Protein AF-A0AAE9XI78-F1 (afdb_monomer)

Mean predicted aligned error: 14.95 Å

Secondary structure (DSSP, 8-state):
-EEEEEEEEEETTEEEEEEEEEE-S----GGGEETTEE-SS-BGGGTB---TTHHHHHHHHHHHHHHHHHHHHHHHHTT--HHHHHHHHHH-HHHHHHTTPPPTTS-HHHHHHHHHHH--S-HHHHHHHHHHHHHHHHHHHHHT----TTT-SHHHHHHHHHHHHHHHHGGG--

pLDDT: mean 76.03, std 13.75, range [35.44, 92.81]

Solvent-accessible surface area (backbone atoms only — not comparable to full-atom values): 10032 Å² total; per-residue (Å²): 79,68,51,72,46,77,34,64,32,51,58,94,91,39,83,42,79,43,78,47,73,43,71,41,79,52,79,74,62,74,42,27,45,47,96,93,34,47,12,79,59,61,36,81,94,77,61,26,38,50,30,94,57,13,69,60,54,43,47,37,54,51,54,32,51,54,47,52,50,53,54,36,53,54,38,48,75,70,66,47,46,58,67,58,49,51,50,49,68,71,68,32,64,66,46,23,60,54,27,65,50,70,68,95,83,56,50,41,66,64,52,50,52,57,50,52,71,74,46,97,65,59,67,73,59,43,51,55,50,52,53,51,54,51,51,50,53,51,50,31,64,75,70,73,50,87,50,42,69,86,60,69,40,72,68,42,51,54,52,48,53,53,50,51,52,54,61,58,61,65,69,76,78,126

Sequence (174 aa):
MLVSIKASIIVGGKRKYTPVRMSIGISLPENQWANGRAAVKSDKKRGVEACPIAYEVNRVLDDARNRALRIAFVSEKEGVSYSVLKDRLLSDVELSQIIGRKRASQCAIDWIDEHIENRRVAEPTKKQMRMTAEKMRRFDKVRGSVDTWMNIDYRYYDAFVSFLMQETGNSFQI

Structure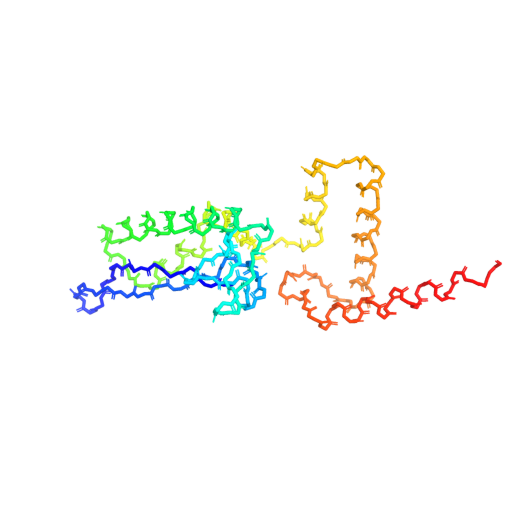 (mmCIF, N/CA/C/O backbone):
data_AF-A0AAE9XI78-F1
#
_entry.id   AF-A0AAE9XI78-F1
#
loop_
_atom_site.group_PDB
_atom_site.id
_atom_site.type_symbol
_atom_site.label_atom_id
_atom_site.label_alt_id
_atom_site.label_comp_id
_atom_site.label_asym_id
_atom_site.label_entity_id
_atom_site.label_seq_id
_atom_site.pdbx_PDB_ins_code
_atom_site.Cartn_x
_atom_site.Cartn_y
_atom_site.Cartn_z
_atom_site.occupancy
_atom_site.B_iso_or_equiv
_atom_site.auth_seq_id
_atom_site.auth_comp_id
_atom_site.auth_asym_id
_atom_site.auth_atom_id
_atom_site.pdbx_PDB_model_num
ATOM 1 N N . MET A 1 1 ? -3.156 -7.733 -1.024 1.00 54.34 1 MET A N 1
ATOM 2 C CA . MET A 1 1 ? -3.404 -8.596 0.161 1.00 54.34 1 MET A CA 1
ATOM 3 C C . MET A 1 1 ? -3.891 -7.768 1.353 1.00 54.34 1 MET A C 1
ATOM 5 O O . MET A 1 1 ? -3.514 -6.607 1.446 1.00 54.34 1 MET A O 1
ATOM 9 N N . LEU A 1 2 ? -4.693 -8.355 2.259 1.00 53.41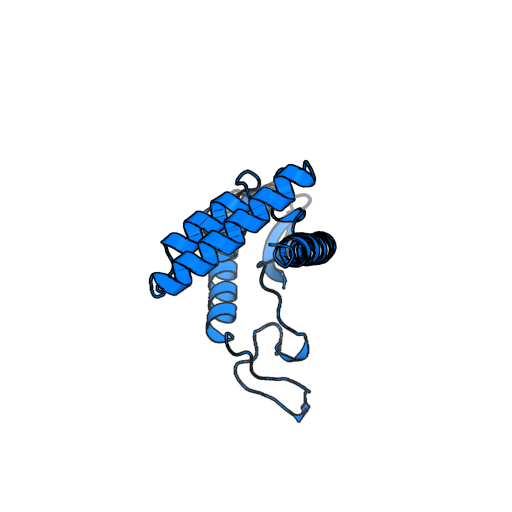 2 LEU A N 1
ATOM 10 C CA . LEU A 1 2 ? -5.150 -7.747 3.518 1.00 53.41 2 LEU A CA 1
ATOM 11 C C . LEU A 1 2 ? -4.322 -8.231 4.735 1.00 53.41 2 LEU A C 1
ATOM 13 O O . LEU A 1 2 ? -4.322 -9.421 5.033 1.00 53.41 2 LEU A O 1
ATOM 17 N N . VAL A 1 3 ? -3.690 -7.331 5.491 1.00 50.91 3 VAL A N 1
ATOM 18 C CA . VAL A 1 3 ? -3.266 -7.558 6.884 1.00 50.91 3 VAL A CA 1
ATOM 19 C C . VAL A 1 3 ? -4.510 -7.643 7.756 1.00 50.91 3 VAL A C 1
ATOM 21 O O . VAL A 1 3 ? -5.345 -6.744 7.735 1.00 50.91 3 VAL A O 1
ATOM 24 N N . SER A 1 4 ? -4.642 -8.717 8.532 1.00 52.59 4 SER A N 1
ATOM 25 C CA . SER A 1 4 ? -5.719 -8.878 9.508 1.00 52.59 4 SER A CA 1
ATOM 26 C C . SER A 1 4 ? -5.149 -8.783 10.917 1.00 52.59 4 SER A C 1
ATOM 28 O O . SER A 1 4 ? -4.438 -9.685 11.360 1.00 52.59 4 SER A O 1
ATOM 30 N N . ILE A 1 5 ? -5.499 -7.729 11.648 1.00 56.12 5 ILE A N 1
ATOM 31 C CA . ILE A 1 5 ? -5.248 -7.642 13.091 1.00 56.12 5 ILE A CA 1
ATOM 32 C C . ILE A 1 5 ? -6.520 -8.000 13.855 1.00 56.12 5 ILE A C 1
ATOM 34 O O . ILE A 1 5 ? -7.623 -7.708 13.402 1.00 56.12 5 ILE A O 1
ATOM 38 N N . LYS A 1 6 ? -6.392 -8.643 15.017 1.00 54.03 6 LYS A N 1
ATOM 39 C CA . LYS A 1 6 ? -7.494 -8.744 15.980 1.00 54.03 6 LYS A CA 1
ATOM 40 C C . LYS A 1 6 ? -7.307 -7.615 16.984 1.00 54.03 6 LYS A C 1
ATOM 42 O O . LYS A 1 6 ? -6.332 -7.633 17.726 1.00 54.03 6 LYS A O 1
ATOM 47 N N . ALA A 1 7 ? -8.212 -6.645 16.974 1.00 50.84 7 ALA A N 1
ATOM 48 C CA . ALA A 1 7 ? -8.238 -5.558 17.945 1.00 50.84 7 ALA A CA 1
ATOM 49 C C . ALA A 1 7 ? -9.438 -5.748 18.874 1.00 50.84 7 ALA A C 1
ATOM 51 O O . ALA A 1 7 ? -10.495 -6.219 18.435 1.00 50.84 7 ALA A O 1
ATOM 52 N N . SER A 1 8 ? -9.282 -5.405 20.151 1.00 45.75 8 SER A N 1
ATOM 53 C CA . SER A 1 8 ? -10.428 -5.308 21.047 1.00 45.75 8 SER A CA 1
ATOM 54 C C . SER A 1 8 ? -11.129 -3.969 20.802 1.00 45.75 8 SER A C 1
ATOM 56 O O . SER A 1 8 ? -10.487 -2.939 20.601 1.00 45.75 8 SER A O 1
ATOM 58 N N . ILE A 1 9 ? -12.453 -4.004 20.713 1.00 55.41 9 ILE A N 1
ATOM 59 C CA . ILE A 1 9 ? -13.303 -2.849 20.435 1.00 55.41 9 ILE A CA 1
ATOM 60 C C . ILE A 1 9 ? -14.449 -2.848 21.443 1.00 55.41 9 ILE A C 1
ATOM 62 O O . ILE A 1 9 ? -14.948 -3.911 21.822 1.00 55.41 9 ILE A O 1
ATOM 66 N N . ILE A 1 10 ? -14.875 -1.674 21.901 1.00 55.62 10 ILE A N 1
ATOM 67 C CA . ILE A 1 10 ? -16.054 -1.562 22.764 1.00 55.62 10 ILE A CA 1
ATOM 68 C C . ILE A 1 10 ? -17.289 -1.472 21.863 1.00 55.62 10 ILE A C 1
ATOM 70 O O . ILE A 1 10 ? -17.429 -0.540 21.073 1.00 55.62 10 ILE A O 1
ATOM 74 N N . VAL A 1 11 ? -18.185 -2.456 21.965 1.00 53.47 11 VAL A N 1
ATOM 75 C CA . VAL A 1 11 ? -19.464 -2.502 21.241 1.00 53.47 11 VAL A CA 1
ATOM 76 C C . VAL A 1 11 ? -20.581 -2.594 22.273 1.00 53.47 11 VAL A C 1
ATOM 78 O O . VAL A 1 11 ? -20.701 -3.606 22.964 1.00 53.47 11 VAL A O 1
ATOM 81 N N . GLY A 1 12 ? -21.385 -1.534 22.399 1.00 54.84 12 GLY A N 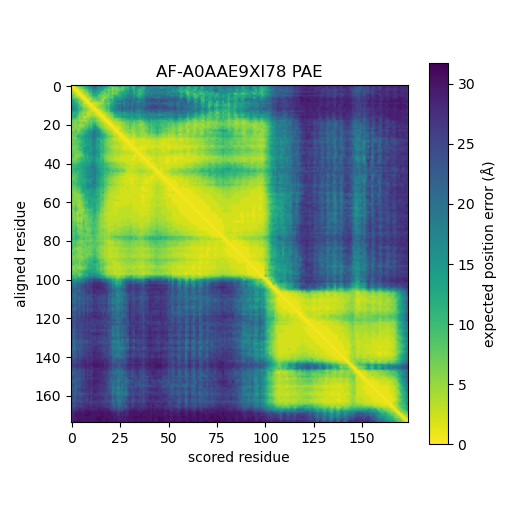1
ATOM 82 C CA . GLY A 1 12 ? -22.480 -1.474 23.376 1.00 54.84 12 GLY A CA 1
ATOM 83 C C . GLY A 1 12 ? -22.009 -1.628 24.828 1.00 54.84 12 GLY A C 1
ATOM 84 O O . GLY A 1 12 ? -22.599 -2.391 25.585 1.00 54.84 12 GLY A O 1
ATOM 85 N N . GLY A 1 13 ? -20.886 -0.997 25.194 1.00 58.22 13 GLY A N 1
ATOM 86 C CA . GLY A 1 13 ? -20.304 -1.070 26.544 1.00 58.22 13 GLY A CA 1
ATOM 87 C C . GLY A 1 13 ? -19.570 -2.378 26.876 1.00 58.22 13 GLY A C 1
ATOM 88 O O . GLY A 1 13 ? -18.970 -2.483 27.942 1.00 58.22 13 GLY A O 1
ATOM 89 N N . LYS A 1 14 ? -19.564 -3.370 25.973 1.00 56.53 14 LYS A N 1
ATOM 90 C CA . LYS A 1 14 ? -18.858 -4.648 26.154 1.00 56.53 14 LYS A CA 1
ATOM 91 C C . LYS A 1 14 ? -17.659 -4.757 25.217 1.00 56.53 14 LYS A C 1
ATOM 93 O O . LYS A 1 14 ? -17.743 -4.420 24.036 1.00 56.53 14 LYS A O 1
ATOM 98 N N . ARG A 1 15 ? -16.543 -5.273 25.735 1.00 58.94 15 ARG A N 1
ATOM 99 C CA . ARG A 1 15 ? -15.318 -5.514 24.963 1.00 58.94 15 ARG A CA 1
ATOM 100 C C . ARG A 1 15 ? -15.508 -6.723 24.038 1.00 58.94 15 ARG A C 1
ATOM 102 O O . ARG A 1 15 ? -15.820 -7.817 24.502 1.00 58.94 15 ARG A O 1
ATOM 109 N N . LYS A 1 16 ? -15.321 -6.532 22.732 1.00 66.56 16 LYS A N 1
ATOM 110 C CA . LYS A 1 16 ? -15.374 -7.578 21.699 1.00 66.56 16 LYS A CA 1
ATOM 111 C C . LYS A 1 16 ? -14.100 -7.560 20.863 1.00 66.56 16 LYS A C 1
ATOM 113 O O . LYS A 1 16 ? -13.674 -6.504 20.414 1.00 66.56 16 LYS A O 1
ATOM 118 N N . TYR A 1 17 ? -13.512 -8.724 20.600 1.00 65.44 17 TYR A N 1
ATOM 119 C CA . TYR A 1 17 ? -12.357 -8.841 19.706 1.00 65.44 17 TYR A CA 1
ATOM 120 C C . TYR A 1 17 ? -12.828 -8.994 18.263 1.00 65.44 17 TYR A C 1
ATOM 122 O O . TYR A 1 17 ? -13.394 -10.025 17.902 1.00 65.44 17 TYR A O 1
ATOM 130 N N . THR A 1 18 ? -12.592 -7.975 17.438 1.00 65.88 18 THR A N 1
ATOM 131 C CA . THR A 1 18 ? -13.050 -7.950 16.043 1.00 65.88 18 THR A CA 1
ATOM 132 C C . THR A 1 18 ? -11.849 -7.917 15.098 1.00 65.88 18 THR A C 1
ATOM 134 O O . THR A 1 18 ? -10.911 -7.145 15.326 1.00 65.88 1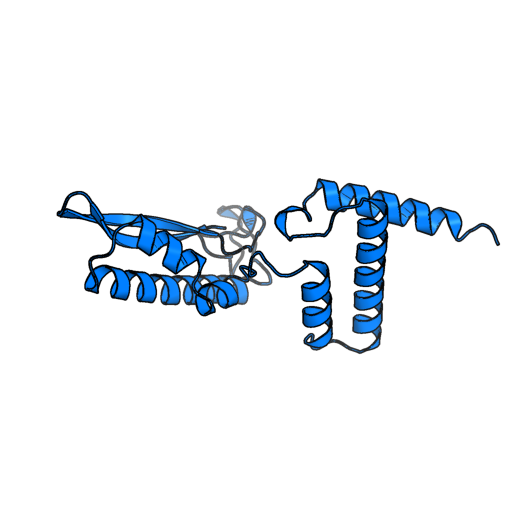8 THR A O 1
ATOM 137 N N . PRO A 1 19 ? -11.830 -8.750 14.040 1.00 67.69 19 PRO A N 1
ATOM 138 C CA . PRO A 1 19 ? -10.787 -8.671 13.033 1.00 67.69 19 PRO A CA 1
ATOM 139 C C . PRO A 1 19 ? -10.929 -7.374 12.226 1.00 67.69 19 PRO A C 1
ATOM 141 O O . PRO A 1 19 ? -11.979 -7.096 11.649 1.00 67.69 19 PRO A O 1
ATOM 144 N N . VAL A 1 20 ? -9.855 -6.595 12.153 1.00 69.12 20 VAL A N 1
ATOM 145 C CA . VAL A 1 20 ? -9.722 -5.452 11.248 1.00 69.12 20 VAL A CA 1
ATOM 146 C C . VAL A 1 20 ? -8.788 -5.855 10.125 1.00 69.12 20 VAL A C 1
ATOM 148 O O . VAL A 1 20 ? -7.642 -6.233 10.367 1.00 69.12 20 VAL A O 1
ATOM 151 N N . ARG A 1 21 ? -9.298 -5.789 8.895 1.00 69.56 21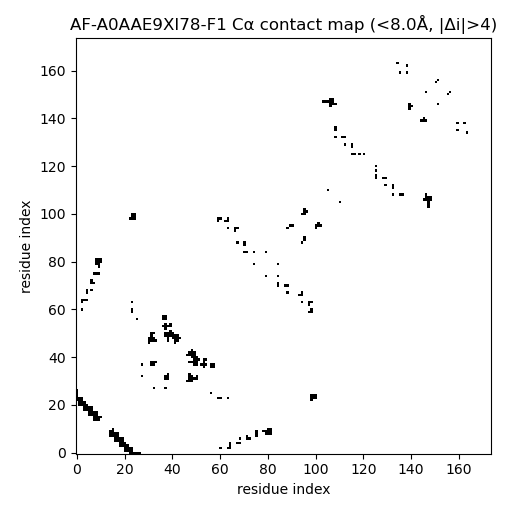 ARG A N 1
ATOM 152 C CA . ARG A 1 21 ? -8.539 -6.086 7.682 1.00 69.56 21 ARG A CA 1
ATOM 153 C C . ARG A 1 21 ? -8.125 -4.785 7.001 1.00 69.56 21 ARG A C 1
ATOM 155 O O . ARG A 1 21 ? -8.960 -3.908 6.802 1.00 69.56 21 ARG A O 1
ATOM 162 N N . MET A 1 22 ? -6.859 -4.670 6.622 1.00 69.25 22 MET A N 1
ATOM 163 C CA . MET A 1 22 ? -6.298 -3.517 5.914 1.00 69.25 22 MET A CA 1
ATOM 164 C C . MET A 1 22 ? -5.444 -3.984 4.742 1.00 69.25 22 MET A C 1
ATOM 166 O O . MET A 1 22 ? -4.658 -4.906 4.896 1.00 69.25 22 MET A O 1
ATOM 170 N N . SER A 1 23 ? -5.592 -3.380 3.565 1.00 67.75 23 SER A N 1
ATOM 171 C CA . SER A 1 23 ? -4.759 -3.746 2.413 1.00 67.75 23 SER A CA 1
ATOM 172 C C . SER A 1 23 ? -3.352 -3.177 2.563 1.00 67.75 23 SER A C 1
ATOM 174 O O . SER A 1 23 ? -3.223 -2.006 2.912 1.00 67.75 23 SER A O 1
ATOM 176 N N . ILE A 1 24 ? -2.327 -3.976 2.252 1.00 64.38 24 ILE A N 1
ATOM 177 C CA . ILE A 1 24 ? -0.932 -3.508 2.178 1.00 64.38 24 ILE A CA 1
ATOM 178 C C . ILE A 1 24 ? -0.516 -3.040 0.781 1.00 64.38 24 ILE A C 1
ATOM 180 O O . ILE A 1 24 ? 0.665 -2.877 0.519 1.00 64.38 24 ILE A O 1
ATOM 184 N N . GLY A 1 25 ? -1.457 -2.925 -0.161 1.00 61.94 25 GLY A N 1
ATOM 185 C CA . GLY A 1 25 ? -1.173 -2.467 -1.529 1.00 61.94 25 GLY A CA 1
ATOM 186 C C . GLY A 1 25 ? -0.342 -3.430 -2.391 1.00 61.94 25 GLY A C 1
ATOM 187 O O . GLY A 1 25 ? -0.340 -3.293 -3.606 1.00 61.94 25 GLY A O 1
ATOM 188 N N . ILE A 1 26 ? 0.299 -4.443 -1.799 1.00 64.69 26 ILE A N 1
ATOM 189 C CA . ILE A 1 26 ? 1.067 -5.466 -2.514 1.00 64.69 26 ILE A CA 1
ATOM 190 C C . ILE A 1 26 ? 0.124 -6.553 -3.046 1.00 64.69 26 ILE A C 1
ATOM 192 O O . ILE A 1 26 ? -0.686 -7.129 -2.299 1.00 64.69 26 ILE A O 1
ATOM 196 N N . SER A 1 27 ? 0.254 -6.837 -4.341 1.00 68.62 27 SER A N 1
ATOM 197 C CA . SER A 1 27 ? -0.389 -7.954 -5.031 1.00 68.62 27 SER A CA 1
ATOM 198 C C . SER A 1 27 ? 0.685 -8.924 -5.518 1.00 68.62 27 SER A C 1
ATOM 200 O O . SER A 1 27 ? 1.632 -8.506 -6.176 1.00 68.62 27 SER A O 1
ATOM 202 N N . LEU A 1 28 ? 0.542 -10.202 -5.171 1.00 65.88 28 LEU A N 1
ATOM 203 C CA . LEU A 1 28 ? 1.341 -11.298 -5.719 1.00 65.88 28 LEU A CA 1
ATOM 204 C C . LEU A 1 28 ? 0.382 -12.334 -6.322 1.00 65.88 28 LEU A C 1
ATOM 206 O O . LEU A 1 28 ? -0.736 -12.457 -5.803 1.00 65.88 28 LEU A O 1
ATOM 210 N N . PRO A 1 29 ? 0.813 -13.091 -7.345 1.00 78.38 29 PRO A N 1
ATOM 211 C CA . PRO A 1 29 ? 0.105 -14.269 -7.843 1.00 78.38 29 PRO A CA 1
ATOM 212 C C . PRO A 1 29 ? -0.336 -15.220 -6.722 1.00 78.38 29 PRO A C 1
ATOM 214 O O . PRO A 1 29 ? 0.373 -15.381 -5.730 1.00 78.38 29 PRO A O 1
ATOM 217 N N . GLU A 1 30 ? -1.492 -15.874 -6.875 1.00 82.50 30 GLU A N 1
ATOM 218 C CA . GLU A 1 30 ? -2.046 -16.777 -5.849 1.00 82.50 30 GLU A CA 1
ATOM 219 C C . GLU A 1 30 ? -1.085 -17.911 -5.473 1.00 82.50 30 GLU A C 1
ATOM 221 O O . GLU A 1 30 ? -0.907 -18.208 -4.292 1.00 82.50 30 GLU A O 1
ATOM 226 N N . ASN A 1 31 ? -0.395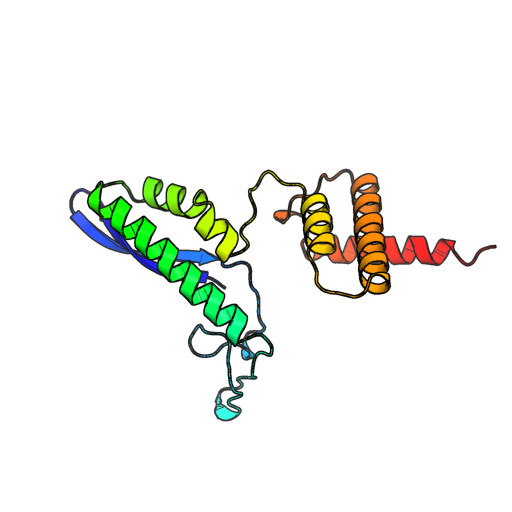 -18.475 -6.465 1.00 85.50 31 ASN A N 1
ATOM 227 C CA . ASN A 1 31 ? 0.604 -19.525 -6.281 1.00 85.50 31 ASN A CA 1
ATOM 228 C C . ASN A 1 31 ? 1.868 -19.048 -5.541 1.00 85.50 31 ASN A C 1
ATOM 230 O O . ASN A 1 31 ? 2.632 -19.873 -5.062 1.00 85.50 31 ASN A O 1
ATOM 234 N N . GLN A 1 32 ? 2.097 -17.742 -5.391 1.00 84.56 32 GLN A N 1
ATOM 235 C CA . GLN A 1 32 ? 3.233 -17.194 -4.639 1.00 84.56 32 GLN A CA 1
ATOM 236 C C . GLN A 1 32 ? 2.911 -16.926 -3.162 1.00 84.56 32 GLN A C 1
ATOM 238 O O . GLN A 1 32 ? 3.747 -16.402 -2.414 1.00 84.56 32 GLN A O 1
ATOM 243 N N . TRP A 1 33 ? 1.711 -17.302 -2.716 1.00 83.94 33 TRP A N 1
ATOM 244 C CA . TRP A 1 33 ? 1.294 -17.223 -1.323 1.00 83.94 33 TRP A CA 1
ATOM 245 C C . TRP A 1 33 ? 1.347 -18.590 -0.641 1.00 83.94 33 TRP A C 1
ATOM 247 O O . TRP A 1 33 ? 0.868 -19.596 -1.152 1.00 83.94 33 TRP A O 1
ATOM 257 N N . ALA A 1 34 ? 1.857 -18.607 0.589 1.00 86.94 34 ALA A N 1
ATOM 258 C CA . ALA A 1 34 ? 1.821 -19.757 1.480 1.00 86.94 34 ALA A CA 1
ATOM 259 C C . ALA A 1 34 ? 1.313 -19.317 2.857 1.00 86.94 34 ALA A C 1
ATOM 261 O O . ALA A 1 34 ? 1.953 -18.516 3.538 1.00 86.94 34 ALA A O 1
ATOM 262 N N . ASN A 1 35 ? 0.159 -19.840 3.284 1.00 83.25 35 ASN A N 1
ATOM 263 C CA . ASN A 1 35 ? -0.429 -19.577 4.607 1.00 83.25 35 ASN A CA 1
ATOM 264 C C . ASN A 1 35 ? -0.567 -18.076 4.948 1.00 83.25 35 ASN A C 1
ATOM 266 O O . ASN A 1 35 ? -0.295 -17.655 6.072 1.00 83.25 35 ASN A O 1
ATOM 270 N N . GLY A 1 36 ? -0.960 -17.251 3.973 1.00 78.50 36 GLY A N 1
ATOM 271 C CA . GLY A 1 36 ? -1.120 -15.807 4.179 1.00 78.50 36 GLY A CA 1
ATOM 272 C C . GLY A 1 36 ? 0.195 -15.022 4.264 1.00 78.50 36 GLY A C 1
ATOM 273 O O . GLY A 1 36 ? 0.190 -13.888 4.736 1.00 78.50 36 GLY A O 1
ATOM 274 N N . ARG A 1 37 ? 1.310 -15.605 3.809 1.00 85.69 37 ARG A N 1
ATOM 275 C CA . ARG A 1 37 ? 2.627 -14.965 3.680 1.00 85.69 37 ARG A CA 1
ATOM 276 C C . ARG A 1 37 ? 3.192 -15.195 2.287 1.00 85.69 37 ARG A C 1
ATOM 278 O O . ARG A 1 37 ? 2.822 -16.167 1.629 1.00 85.69 37 ARG A O 1
ATOM 285 N N . ALA A 1 38 ? 4.080 -14.317 1.835 1.00 84.88 38 ALA A N 1
ATOM 286 C CA . ALA A 1 38 ? 4.776 -14.541 0.576 1.00 84.88 38 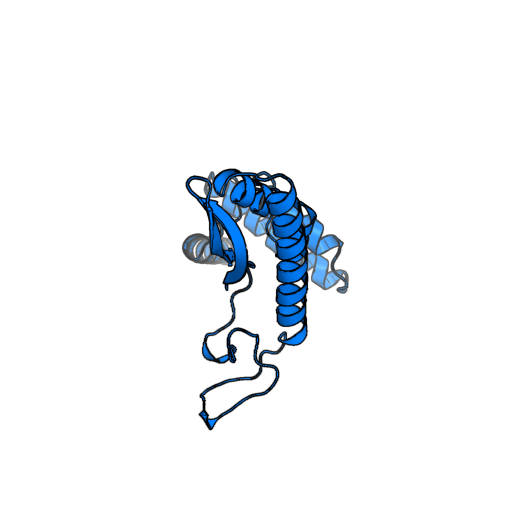ALA A CA 1
ATOM 287 C C . ALA A 1 38 ? 5.677 -15.775 0.725 1.00 84.88 38 ALA A C 1
ATOM 289 O O . ALA A 1 38 ? 6.417 -15.896 1.712 1.00 84.88 38 ALA A O 1
ATOM 290 N N . ALA A 1 39 ? 5.572 -16.712 -0.212 1.00 89.81 39 ALA A N 1
ATOM 291 C CA . ALA A 1 39 ? 6.248 -17.996 -0.131 1.00 89.81 39 ALA A CA 1
ATOM 292 C C . ALA A 1 39 ? 7.763 -17.821 -0.298 1.00 89.81 39 ALA A C 1
ATOM 294 O O . ALA A 1 39 ? 8.234 -17.349 -1.324 1.00 89.81 39 ALA A O 1
ATOM 295 N N . VAL A 1 40 ? 8.544 -18.216 0.709 1.00 91.44 40 VAL A N 1
ATOM 296 C CA . VAL A 1 40 ? 10.019 -18.135 0.660 1.00 91.44 40 VAL A CA 1
ATOM 297 C C . VAL A 1 40 ? 10.621 -19.300 -0.134 1.00 91.44 40 VAL A C 1
ATOM 299 O O . VAL A 1 40 ? 11.710 -19.193 -0.688 1.00 91.44 40 VAL A O 1
ATOM 302 N N . LYS A 1 41 ? 9.916 -20.432 -0.182 1.00 92.50 41 LYS A N 1
ATOM 303 C CA . LYS A 1 41 ? 10.318 -21.647 -0.894 1.00 92.50 41 LYS A CA 1
ATOM 304 C C . LYS A 1 41 ? 9.135 -22.179 -1.688 1.00 92.50 41 LYS A C 1
ATOM 306 O O . LYS A 1 41 ? 7.997 -22.058 -1.239 1.00 92.50 41 LYS A O 1
ATOM 311 N N . SER A 1 42 ? 9.423 -22.804 -2.824 1.00 92.81 42 SER A N 1
ATOM 312 C CA . SER A 1 42 ? 8.416 -23.498 -3.619 1.00 92.81 42 SER A CA 1
ATOM 313 C C . SER A 1 42 ? 7.971 -24.786 -2.921 1.00 92.81 42 SER A C 1
ATOM 315 O O . SER A 1 42 ? 8.792 -25.509 -2.353 1.00 92.81 42 SER A O 1
ATOM 317 N N . ASP A 1 43 ? 6.686 -25.104 -3.021 1.00 91.62 43 ASP A N 1
ATOM 318 C CA . ASP A 1 43 ? 6.102 -26.379 -2.613 1.00 91.62 43 ASP A CA 1
ATOM 319 C C . ASP A 1 43 ? 5.258 -26.933 -3.765 1.00 91.62 43 ASP A C 1
ATOM 321 O O . ASP A 1 43 ? 4.091 -26.579 -3.952 1.00 91.62 43 ASP A O 1
ATOM 325 N N . LYS A 1 44 ? 5.860 -27.849 -4.532 1.00 88.06 44 LYS A N 1
ATOM 326 C CA . LYS A 1 44 ? 5.220 -28.480 -5.693 1.00 88.06 44 LYS A CA 1
ATOM 327 C C . LYS A 1 44 ? 3.958 -29.264 -5.327 1.00 88.06 44 LYS A C 1
ATOM 329 O O . LYS A 1 44 ? 3.062 -29.352 -6.157 1.00 88.06 44 LYS A O 1
ATOM 334 N N . LYS A 1 45 ? 3.856 -29.818 -4.110 1.00 89.94 45 LYS A N 1
ATOM 335 C CA . LYS A 1 45 ? 2.671 -30.594 -3.695 1.00 89.94 45 LYS A CA 1
ATOM 336 C C . LYS A 1 45 ? 1.454 -29.702 -3.482 1.00 89.94 45 LYS A C 1
ATOM 338 O O . LYS A 1 45 ? 0.329 -30.167 -3.617 1.00 89.94 45 LYS A O 1
ATOM 343 N N . ARG A 1 46 ? 1.687 -28.438 -3.128 1.00 86.25 46 ARG A N 1
ATOM 344 C CA . ARG A 1 46 ? 0.646 -27.438 -2.864 1.00 86.25 46 ARG A CA 1
ATOM 345 C C . ARG A 1 46 ? 0.475 -26.431 -4.002 1.00 86.25 46 ARG A C 1
ATOM 347 O O . ARG A 1 46 ? -0.299 -25.497 -3.846 1.00 86.25 46 ARG A O 1
ATOM 354 N N . GLY A 1 47 ? 1.193 -26.606 -5.116 1.00 90.75 47 GLY A N 1
ATOM 355 C CA . GLY A 1 47 ? 1.185 -25.660 -6.235 1.00 90.75 47 GLY A CA 1
ATOM 356 C C . GLY A 1 47 ? 1.763 -24.288 -5.876 1.00 90.75 47 GLY A C 1
ATOM 357 O O . GLY A 1 47 ? 1.370 -23.297 -6.479 1.00 90.75 47 GLY A O 1
ATOM 358 N N . VAL A 1 48 ? 2.654 -24.220 -4.880 1.00 92.44 48 VAL A N 1
ATOM 359 C CA . VAL A 1 48 ? 3.242 -22.964 -4.401 1.00 92.44 48 VAL A CA 1
ATOM 360 C C . VAL A 1 48 ? 4.598 -22.725 -5.060 1.00 92.44 48 VAL A C 1
ATOM 362 O O . VAL A 1 48 ? 5.476 -23.591 -5.043 1.00 92.44 48 VAL A O 1
ATOM 365 N N . GLU A 1 49 ? 4.802 -21.521 -5.572 1.00 91.00 49 GLU A N 1
ATOM 366 C CA . GLU A 1 49 ? 6.058 -21.023 -6.123 1.00 91.00 49 GLU A CA 1
ATOM 367 C C . GLU A 1 49 ? 6.732 -20.056 -5.150 1.00 91.00 49 GLU A C 1
ATOM 369 O O . GLU A 1 49 ? 6.073 -19.259 -4.485 1.00 91.00 49 GLU A O 1
ATOM 374 N N . ALA A 1 50 ? 8.062 -20.106 -5.064 1.00 89.38 50 ALA A N 1
ATOM 375 C CA . ALA A 1 50 ? 8.819 -19.120 -4.308 1.00 89.38 50 ALA A CA 1
ATOM 376 C C . ALA A 1 50 ? 8.614 -17.716 -4.899 1.00 89.38 50 ALA A C 1
ATOM 378 O O . ALA A 1 50 ? 8.830 -17.485 -6.088 1.00 89.38 50 ALA A O 1
ATOM 379 N N . CYS A 1 51 ? 8.239 -16.766 -4.049 1.00 81.50 51 CYS A N 1
ATOM 380 C CA . CYS A 1 51 ? 8.162 -15.357 -4.390 1.00 81.50 51 CYS A CA 1
ATOM 381 C C . CYS A 1 51 ? 9.571 -14.732 -4.330 1.00 81.50 51 CYS A C 1
ATOM 383 O O . CYS A 1 51 ? 10.198 -14.762 -3.267 1.00 81.50 51 CYS A O 1
ATOM 385 N N . PRO A 1 52 ? 10.068 -14.104 -5.412 1.00 78.12 52 PRO A N 1
ATOM 386 C CA . PRO A 1 52 ? 11.391 -13.468 -5.428 1.00 78.12 52 PRO A CA 1
ATOM 387 C C . PRO A 1 52 ? 11.567 -12.374 -4.365 1.00 78.12 52 PRO A C 1
ATOM 389 O O . PRO A 1 52 ? 12.659 -12.190 -3.837 1.00 78.12 52 PRO A O 1
ATOM 392 N N . ILE A 1 53 ? 10.479 -11.682 -4.016 1.00 75.81 53 ILE A N 1
ATOM 393 C CA . ILE A 1 53 ? 10.454 -10.591 -3.030 1.00 75.81 53 ILE A CA 1
ATOM 394 C C . ILE A 1 53 ? 9.854 -11.026 -1.684 1.00 75.81 53 ILE A C 1
ATOM 396 O O . ILE A 1 53 ? 9.396 -10.193 -0.899 1.00 75.81 53 ILE A O 1
ATOM 400 N N . ALA A 1 54 ? 9.833 -12.333 -1.388 1.00 81.31 54 ALA A N 1
ATOM 401 C CA . ALA A 1 54 ? 9.129 -12.868 -0.222 1.00 81.31 54 ALA A CA 1
ATOM 402 C C . ALA A 1 54 ? 9.547 -12.203 1.093 1.00 81.31 54 ALA A C 1
ATOM 404 O O . ALA A 1 54 ? 8.694 -11.879 1.916 1.00 81.31 54 ALA A O 1
ATOM 405 N N . TYR A 1 55 ? 10.849 -11.986 1.293 1.00 79.81 55 TYR A N 1
ATOM 406 C CA . TYR A 1 55 ? 11.382 -11.379 2.513 1.00 79.81 55 TYR A CA 1
ATOM 407 C C . TYR A 1 55 ? 10.915 -9.937 2.704 1.00 79.81 55 TYR A C 1
ATOM 409 O O . TYR A 1 55 ? 10.531 -9.562 3.808 1.00 79.81 55 TYR A O 1
ATOM 417 N N . GLU A 1 56 ? 10.891 -9.147 1.635 1.00 77.81 56 GLU A N 1
ATOM 418 C CA . GLU A 1 56 ? 10.466 -7.748 1.677 1.00 77.81 56 GLU A CA 1
ATOM 419 C C . GLU A 1 56 ? 8.969 -7.644 1.968 1.00 77.81 56 GLU A C 1
ATOM 421 O O . GLU A 1 56 ? 8.565 -6.914 2.873 1.00 77.81 56 GLU A O 1
ATOM 426 N N . VAL A 1 57 ? 8.152 -8.442 1.272 1.00 75.56 57 VAL A N 1
ATOM 427 C CA . VAL A 1 57 ? 6.697 -8.497 1.483 1.00 75.56 57 VAL A CA 1
ATOM 428 C C . VAL A 1 57 ? 6.369 -8.956 2.901 1.00 75.56 57 VAL A C 1
ATOM 430 O O . VAL A 1 57 ? 5.526 -8.365 3.573 1.00 75.56 57 VAL A O 1
ATOM 433 N N . ASN A 1 58 ? 7.058 -9.989 3.382 1.00 83.12 58 ASN A N 1
ATOM 434 C CA . ASN A 1 58 ? 6.867 -10.517 4.727 1.00 83.12 58 ASN A CA 1
ATOM 435 C C . ASN A 1 58 ? 7.301 -9.519 5.808 1.00 83.12 58 ASN A C 1
ATOM 437 O O . ASN A 1 58 ? 6.602 -9.396 6.811 1.00 83.12 58 ASN A O 1
ATOM 441 N N . ARG A 1 59 ? 8.385 -8.767 5.589 1.00 83.44 59 ARG A N 1
ATOM 442 C CA . ARG A 1 59 ? 8.803 -7.680 6.484 1.00 83.44 59 ARG A CA 1
ATOM 443 C C . ARG A 1 59 ? 7.742 -6.581 6.554 1.00 83.44 59 ARG A C 1
ATOM 445 O O . ARG A 1 59 ? 7.328 -6.217 7.646 1.00 83.44 59 ARG A O 1
ATOM 452 N N . VAL A 1 60 ? 7.233 -6.124 5.406 1.00 78.62 60 VAL A N 1
ATOM 453 C CA . VAL A 1 60 ? 6.157 -5.115 5.345 1.00 78.62 60 VAL A CA 1
ATOM 454 C C . VAL A 1 60 ? 4.896 -5.592 6.071 1.00 78.62 60 VAL A C 1
ATOM 456 O O . VAL A 1 60 ? 4.282 -4.821 6.807 1.00 78.62 60 VAL A O 1
ATOM 459 N N . LEU A 1 61 ? 4.513 -6.863 5.907 1.00 82.31 61 LEU A N 1
ATOM 460 C CA . LEU A 1 61 ? 3.386 -7.458 6.634 1.00 82.31 61 LEU A CA 1
ATOM 461 C C . LEU A 1 61 ? 3.585 -7.398 8.154 1.00 82.31 61 LEU A C 1
ATOM 463 O O . LEU A 1 61 ? 2.643 -7.060 8.877 1.00 82.31 61 LEU A O 1
ATOM 467 N N . ASP A 1 62 ? 4.784 -7.729 8.635 1.00 85.62 62 ASP A N 1
ATOM 468 C CA . ASP A 1 62 ? 5.094 -7.740 10.065 1.00 85.62 62 ASP A CA 1
ATOM 469 C C . ASP A 1 62 ? 5.150 -6.319 10.642 1.00 85.62 62 ASP A C 1
ATOM 471 O O . ASP A 1 62 ? 4.519 -6.052 11.668 1.00 85.62 62 ASP A O 1
ATOM 475 N N . ASP A 1 63 ? 5.806 -5.384 9.955 1.00 85.38 63 ASP A N 1
ATOM 476 C CA . ASP A 1 63 ? 5.890 -3.977 10.361 1.00 85.38 63 ASP A CA 1
ATOM 477 C C . ASP A 1 63 ? 4.495 -3.335 10.420 1.00 85.38 63 ASP A C 1
ATOM 479 O O . ASP A 1 63 ? 4.125 -2.704 11.417 1.00 85.38 63 ASP A O 1
ATOM 483 N N . ALA A 1 64 ? 3.664 -3.576 9.398 1.00 84.19 64 ALA A N 1
ATOM 484 C CA . ALA A 1 64 ? 2.302 -3.052 9.329 1.00 84.19 64 ALA A CA 1
ATOM 485 C C . ALA A 1 64 ? 1.438 -3.609 10.460 1.00 84.19 64 ALA A C 1
ATOM 487 O O . ALA A 1 64 ? 0.702 -2.874 11.125 1.00 84.19 64 ALA A O 1
ATOM 488 N N . ARG A 1 65 ? 1.550 -4.918 10.712 1.00 85.44 65 ARG A N 1
ATOM 489 C CA . ARG A 1 65 ? 0.850 -5.587 11.808 1.00 85.44 65 ARG A CA 1
ATOM 490 C C . ARG A 1 65 ? 1.263 -5.010 13.158 1.00 85.44 65 ARG A C 1
ATOM 492 O O . ARG A 1 65 ? 0.391 -4.733 13.982 1.00 85.44 65 ARG A O 1
ATOM 499 N N . ASN A 1 66 ? 2.558 -4.815 13.383 1.00 88.06 66 ASN A N 1
ATOM 500 C CA . ASN A 1 66 ? 3.088 -4.282 14.633 1.00 88.06 66 ASN A CA 1
ATOM 501 C C . ASN A 1 66 ? 2.602 -2.850 14.887 1.00 88.06 66 ASN A C 1
ATOM 503 O O . ASN A 1 66 ? 2.120 -2.557 15.985 1.00 88.06 66 ASN A O 1
ATOM 507 N N . ARG A 1 67 ? 2.650 -1.973 13.877 1.00 90.00 67 ARG A N 1
ATOM 508 C CA . ARG A 1 67 ? 2.145 -0.596 13.998 1.00 90.00 67 ARG A CA 1
ATOM 509 C C . ARG A 1 67 ? 0.638 -0.567 14.252 1.00 90.00 67 ARG A C 1
ATOM 511 O O . ARG A 1 67 ? 0.181 0.105 15.176 1.00 90.00 67 ARG A O 1
ATOM 518 N N . ALA A 1 68 ? -0.128 -1.357 13.505 1.00 86.00 68 ALA A N 1
ATOM 519 C CA . ALA A 1 68 ? -1.573 -1.450 13.673 1.00 86.00 68 ALA A CA 1
ATOM 520 C C . ALA A 1 68 ? -1.983 -1.977 15.063 1.00 86.00 68 ALA A C 1
ATOM 522 O O . ALA A 1 68 ? -2.949 -1.485 15.649 1.00 86.00 68 ALA A O 1
ATOM 523 N N . LEU A 1 69 ? -1.232 -2.930 15.630 1.00 85.44 69 LEU A N 1
ATOM 524 C CA . LEU A 1 69 ? -1.440 -3.407 17.002 1.00 85.44 69 LEU A CA 1
ATOM 525 C C . LEU A 1 69 ? -1.173 -2.317 18.047 1.00 85.44 69 LEU A C 1
ATOM 527 O O . LEU A 1 69 ? -1.934 -2.210 19.007 1.00 85.44 69 LEU A O 1
ATOM 531 N N . ARG A 1 70 ? -0.145 -1.479 17.860 1.00 88.88 70 ARG A N 1
ATOM 532 C CA . ARG A 1 70 ? 0.123 -0.342 18.761 1.00 88.88 70 ARG A CA 1
ATOM 533 C C . ARG A 1 70 ? -1.026 0.666 18.750 1.00 88.88 70 A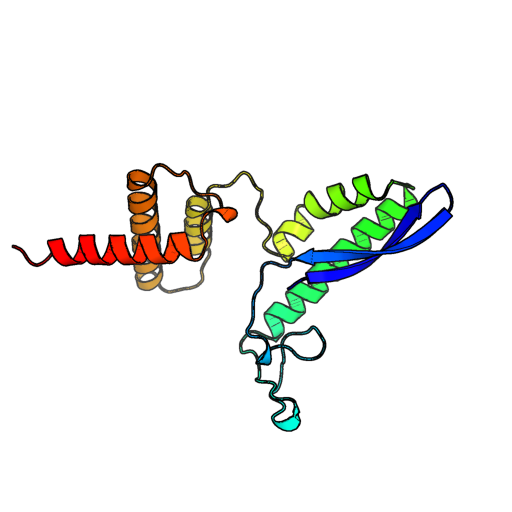RG A C 1
ATOM 535 O O . ARG A 1 70 ? -1.486 1.065 19.817 1.00 88.88 70 ARG A O 1
ATOM 542 N N . ILE A 1 71 ? -1.536 1.016 17.567 1.00 87.88 71 ILE A N 1
ATOM 543 C CA . ILE A 1 71 ? -2.692 1.918 17.414 1.00 87.88 71 ILE A CA 1
ATOM 544 C C . ILE A 1 71 ? -3.930 1.331 18.099 1.00 87.88 71 ILE A C 1
ATOM 546 O O . ILE A 1 71 ? -4.633 2.037 18.826 1.00 87.88 71 ILE A O 1
ATOM 550 N N . ALA A 1 72 ? -4.182 0.034 17.902 1.00 84.31 72 ALA A N 1
ATOM 551 C CA . ALA A 1 72 ? -5.292 -0.665 18.538 1.00 84.31 72 ALA A CA 1
ATOM 552 C C . ALA A 1 72 ? -5.172 -0.671 20.069 1.00 84.31 72 ALA A C 1
ATOM 554 O O . ALA A 1 72 ? -6.154 -0.393 20.748 1.00 84.31 72 ALA A O 1
ATOM 555 N N . PHE A 1 73 ? -3.979 -0.922 20.613 1.00 84.00 73 PHE A N 1
ATOM 556 C CA . PHE A 1 73 ? -3.739 -0.936 22.058 1.00 84.00 73 PHE A CA 1
ATOM 557 C C . PHE A 1 73 ? -3.955 0.435 22.714 1.00 84.00 73 PHE A C 1
ATOM 559 O O . PHE A 1 73 ? -4.589 0.524 23.764 1.00 84.00 73 PHE A O 1
ATOM 566 N N . VAL A 1 74 ? -3.466 1.512 22.091 1.00 86.88 74 VAL A N 1
ATOM 567 C CA . VAL A 1 74 ? -3.706 2.887 22.570 1.00 86.88 74 VAL A CA 1
ATOM 568 C C . VAL A 1 74 ? -5.197 3.220 22.515 1.00 86.88 74 VAL A C 1
ATOM 570 O O . VAL A 1 74 ? -5.766 3.702 23.488 1.00 86.88 74 VAL A O 1
ATOM 573 N N . SER A 1 75 ? -5.855 2.876 21.408 1.00 84.44 75 SER A N 1
ATOM 574 C CA . SER A 1 75 ? -7.293 3.091 21.224 1.00 84.44 75 SER A CA 1
ATOM 575 C C . SER A 1 75 ? -8.138 2.316 22.244 1.00 84.44 75 SER A C 1
ATOM 577 O O . SER A 1 75 ? -9.115 2.844 22.768 1.00 84.44 75 SER A O 1
ATOM 579 N N . GLU A 1 76 ? -7.741 1.087 22.581 1.00 79.69 76 GLU A N 1
ATOM 580 C CA . GLU A 1 76 ? -8.378 0.295 23.635 1.00 79.69 76 GLU A CA 1
ATOM 581 C C . GLU A 1 76 ? -8.252 0.966 25.007 1.00 79.69 76 GLU A C 1
ATOM 583 O O . GLU A 1 76 ? -9.235 1.016 25.747 1.00 79.69 76 GLU A O 1
ATOM 588 N N . LYS A 1 77 ? -7.067 1.493 25.345 1.00 83.00 77 LYS A N 1
ATOM 589 C CA . LYS A 1 77 ? -6.846 2.218 26.606 1.00 83.00 77 LYS A CA 1
ATOM 590 C C . LYS A 1 77 ? -7.695 3.480 26.713 1.00 83.00 77 LYS A C 1
ATOM 592 O O . LYS A 1 77 ? -8.181 3.790 27.793 1.00 83.00 77 LYS A O 1
ATOM 597 N N . GLU A 1 78 ? -7.881 4.181 25.603 1.00 85.69 78 GLU A N 1
ATOM 598 C CA . GLU A 1 78 ? -8.694 5.399 25.531 1.00 85.69 78 GLU A CA 1
ATOM 599 C C . GLU A 1 78 ? -10.200 5.115 25.414 1.00 85.69 78 GLU A C 1
ATOM 601 O O . GLU A 1 78 ? -11.005 6.042 25.434 1.00 85.69 78 GLU A O 1
ATOM 606 N N . GLY A 1 79 ? -10.599 3.846 25.281 1.00 81.69 79 GLY A N 1
ATOM 607 C CA . GLY A 1 79 ? -12.004 3.452 25.192 1.00 81.69 79 GLY A CA 1
ATOM 608 C C . GLY A 1 79 ? -12.721 3.961 23.938 1.00 81.69 79 GLY A C 1
ATOM 609 O O . GLY A 1 79 ? -13.943 4.111 23.958 1.00 81.69 79 GLY A O 1
ATOM 610 N N . VAL A 1 80 ? -11.996 4.239 22.848 1.00 81.38 80 VAL A N 1
ATOM 611 C CA . VAL A 1 80 ? -12.604 4.803 21.633 1.00 81.38 80 VAL A CA 1
ATOM 612 C C . VAL A 1 80 ? -13.463 3.781 20.883 1.00 81.38 80 VAL A C 1
ATOM 614 O O . VAL A 1 80 ? -13.273 2.564 20.970 1.00 81.38 80 VAL A O 1
ATOM 617 N N . SER A 1 81 ? -14.427 4.285 20.112 1.00 81.69 81 SER A N 1
ATOM 618 C CA . SER A 1 81 ? -15.309 3.454 19.295 1.00 81.69 81 SER A CA 1
ATOM 619 C C . SER A 1 81 ? -14.571 2.806 18.116 1.00 81.69 81 SER A C 1
ATOM 621 O O . SER A 1 81 ? -13.470 3.195 17.718 1.00 81.69 81 SER A O 1
ATOM 623 N N . TYR A 1 82 ? -15.222 1.822 17.494 1.00 77.44 82 TYR A N 1
ATOM 624 C CA . TYR A 1 82 ? -14.685 1.147 16.314 1.00 77.44 82 TYR A CA 1
ATOM 625 C C . TYR A 1 82 ? -14.462 2.075 15.111 1.00 77.44 82 TYR A C 1
ATOM 627 O O . TYR A 1 82 ? -13.503 1.879 14.364 1.00 77.44 82 TYR A O 1
ATOM 635 N N . SER A 1 83 ? -15.332 3.071 14.912 1.00 79.50 83 SER A N 1
ATOM 636 C CA . SER A 1 83 ? -15.175 4.047 13.827 1.00 79.50 83 SER A CA 1
ATOM 637 C C . SER A 1 83 ? -13.904 4.868 14.019 1.00 79.50 83 SER A C 1
ATOM 639 O O . SER A 1 83 ? -13.086 4.934 13.110 1.00 79.50 83 SER A O 1
ATOM 641 N N . VAL A 1 84 ? -13.664 5.357 15.239 1.00 83.88 84 VAL A N 1
ATOM 642 C CA . VAL A 1 84 ? -12.457 6.123 15.577 1.00 83.88 84 VAL A CA 1
ATOM 643 C C . VAL A 1 84 ? -11.192 5.273 15.424 1.00 83.88 84 VAL A C 1
ATOM 645 O O . VAL A 1 84 ? -10.186 5.754 14.907 1.00 83.88 84 VAL A O 1
ATOM 648 N N . LEU A 1 85 ? -11.227 3.992 15.813 1.00 83.81 85 LEU A N 1
ATOM 649 C CA . LEU A 1 85 ? -10.113 3.072 15.556 1.00 83.81 85 LEU A CA 1
ATOM 650 C C . LEU A 1 85 ? -9.838 2.922 14.051 1.00 83.81 85 LEU A C 1
ATOM 652 O O . LEU A 1 85 ? -8.679 2.949 13.638 1.00 83.81 85 LEU A O 1
ATOM 656 N N . LYS A 1 86 ? -10.882 2.754 13.229 1.00 81.25 86 LYS A N 1
ATOM 657 C CA . LYS A 1 86 ? -10.735 2.685 11.768 1.00 81.25 86 LYS A CA 1
ATOM 658 C C . LYS A 1 86 ? -10.091 3.952 11.219 1.00 81.25 86 LYS A C 1
ATOM 660 O O . LYS A 1 86 ? -9.144 3.832 10.447 1.00 81.25 86 LYS A O 1
ATOM 665 N N . ASP A 1 87 ? -10.556 5.119 11.645 1.00 82.75 87 ASP A N 1
ATOM 666 C CA . ASP A 1 87 ? -10.029 6.399 11.177 1.00 82.75 87 ASP A CA 1
ATOM 667 C C . ASP A 1 87 ? -8.553 6.548 11.542 1.00 82.75 87 ASP A C 1
ATOM 669 O O . ASP A 1 87 ? -7.739 6.829 10.669 1.00 82.75 87 ASP A O 1
ATOM 673 N N . ARG A 1 88 ? -8.172 6.215 12.782 1.00 86.81 88 ARG A N 1
ATOM 674 C CA . ARG A 1 88 ? -6.767 6.214 13.223 1.00 86.81 88 ARG A CA 1
ATOM 675 C C . ARG A 1 88 ? -5.888 5.286 12.396 1.00 86.81 88 ARG A C 1
ATOM 677 O O . ARG A 1 88 ? -4.787 5.667 12.022 1.00 86.81 88 ARG A O 1
ATOM 684 N N . LEU A 1 89 ? -6.360 4.078 12.093 1.00 84.31 89 LEU A N 1
ATOM 685 C CA . LEU A 1 89 ? -5.626 3.137 11.241 1.00 84.31 89 LEU A CA 1
ATOM 686 C C . LEU A 1 89 ? -5.493 3.633 9.791 1.00 84.31 89 LEU A C 1
ATOM 688 O O . LEU A 1 89 ? -4.551 3.247 9.104 1.00 84.31 89 LEU A O 1
ATOM 692 N N . LEU A 1 90 ? -6.434 4.443 9.299 1.00 78.94 90 LEU A N 1
ATOM 693 C CA . LEU A 1 90 ? -6.389 5.019 7.951 1.00 78.94 90 LEU A CA 1
ATOM 694 C C . LEU A 1 90 ? -5.537 6.291 7.878 1.00 78.94 90 LEU A C 1
ATOM 696 O O . LEU A 1 90 ? -4.905 6.524 6.852 1.00 78.94 90 LEU A O 1
ATOM 700 N N . SER A 1 91 ? -5.521 7.097 8.939 1.00 81.25 91 SER A N 1
ATOM 701 C CA . SER A 1 91 ? -4.816 8.380 8.991 1.00 81.25 91 SER A CA 1
ATOM 702 C C . SER A 1 91 ? -3.387 8.279 9.528 1.00 81.25 91 SER A C 1
ATOM 704 O O . SER A 1 91 ? -2.653 9.265 9.483 1.00 81.25 91 SER A O 1
ATOM 706 N N . ASP A 1 92 ? -2.988 7.132 10.084 1.00 85.12 92 ASP A N 1
ATOM 707 C CA . ASP A 1 92 ? -1.662 6.967 10.674 1.00 85.12 92 ASP A CA 1
ATOM 708 C C . ASP A 1 92 ? -0.559 7.062 9.613 1.00 85.12 92 ASP A C 1
ATOM 710 O O . ASP A 1 92 ? -0.522 6.293 8.648 1.00 85.12 92 ASP A O 1
ATOM 714 N N . VAL A 1 93 ? 0.346 8.024 9.805 1.00 80.06 93 VAL A N 1
ATOM 715 C CA . VAL A 1 93 ? 1.401 8.361 8.839 1.00 80.06 93 VAL A CA 1
ATOM 716 C C . VAL A 1 93 ? 2.418 7.230 8.714 1.00 80.06 93 VAL A C 1
ATOM 718 O O . VAL A 1 93 ? 2.780 6.860 7.602 1.00 80.06 93 VAL A O 1
ATOM 721 N N . GLU A 1 94 ? 2.845 6.656 9.838 1.00 84.12 94 GLU A N 1
ATOM 722 C CA . GLU A 1 94 ? 3.841 5.581 9.863 1.00 84.12 94 GLU A CA 1
ATOM 723 C C . GLU A 1 94 ? 3.272 4.300 9.242 1.00 84.12 94 GLU A C 1
ATOM 725 O O . GLU A 1 94 ? 3.895 3.698 8.372 1.00 84.12 94 GLU A O 1
ATOM 730 N N . LEU A 1 95 ? 2.045 3.918 9.607 1.00 83.38 95 LEU A N 1
ATOM 731 C CA . LEU A 1 95 ? 1.355 2.777 9.013 1.00 83.38 95 LEU A CA 1
ATOM 732 C C . LEU A 1 95 ? 1.168 2.978 7.511 1.00 83.38 95 LEU A C 1
ATOM 734 O O . LEU A 1 95 ? 1.408 2.043 6.753 1.00 83.38 95 LEU A O 1
ATOM 738 N N . SER A 1 96 ? 0.798 4.189 7.087 1.00 76.50 96 SER A N 1
ATOM 739 C CA . SER A 1 96 ? 0.675 4.561 5.676 1.00 76.50 96 SER A CA 1
ATOM 740 C C . SER A 1 96 ? 2.001 4.415 4.925 1.00 76.50 96 SER A C 1
ATOM 742 O O . SER A 1 96 ? 2.029 3.813 3.853 1.00 76.50 96 SER A O 1
ATOM 744 N N . GLN A 1 97 ? 3.113 4.869 5.506 1.00 76.81 97 GLN A N 1
ATOM 745 C CA . GLN A 1 97 ? 4.452 4.697 4.933 1.00 76.81 97 GLN A CA 1
ATOM 746 C C . GLN A 1 97 ? 4.852 3.219 4.829 1.00 76.81 97 GLN A C 1
ATOM 748 O O . GLN A 1 97 ? 5.304 2.792 3.768 1.00 76.81 97 GLN A O 1
ATOM 753 N N . ILE A 1 98 ? 4.637 2.429 5.887 1.00 76.56 98 ILE A N 1
ATOM 754 C CA . ILE A 1 98 ? 4.981 0.999 5.925 1.00 76.56 98 ILE A CA 1
ATOM 755 C C . ILE A 1 98 ? 4.238 0.224 4.835 1.00 76.56 98 ILE A C 1
ATOM 757 O O . ILE A 1 98 ? 4.840 -0.546 4.091 1.00 76.56 98 ILE A O 1
ATOM 761 N N . ILE A 1 99 ? 2.923 0.422 4.729 1.00 73.19 99 ILE A N 1
ATOM 762 C CA . ILE A 1 99 ? 2.083 -0.302 3.765 1.00 73.19 99 ILE A CA 1
ATOM 763 C C . ILE A 1 99 ? 2.116 0.310 2.364 1.00 73.19 99 ILE A C 1
ATOM 765 O O . ILE A 1 99 ? 1.373 -0.128 1.488 1.00 73.19 99 ILE A O 1
ATOM 769 N N . GLY A 1 100 ? 2.897 1.373 2.162 1.00 58.62 100 GLY A N 1
ATOM 770 C CA . GLY A 1 100 ? 2.868 2.154 0.932 1.00 58.62 100 GLY A CA 1
ATOM 771 C C . GLY A 1 100 ? 1.486 2.744 0.616 1.00 58.62 100 GLY A C 1
ATOM 772 O O . GLY A 1 100 ? 1.215 3.054 -0.546 1.00 58.62 100 GLY A O 1
ATOM 773 N N . ARG A 1 101 ? 0.592 2.896 1.612 1.00 51.38 101 ARG A N 1
ATOM 774 C CA . ARG A 1 101 ? -0.654 3.659 1.444 1.00 51.38 101 ARG A CA 1
ATOM 775 C C . ARG A 1 101 ? -0.276 5.126 1.337 1.00 51.38 101 ARG A C 1
ATOM 777 O O . ARG A 1 101 ? 0.310 5.711 2.240 1.00 51.38 101 ARG A O 1
ATOM 784 N N . LYS A 1 102 ? -0.625 5.721 0.207 1.00 49.19 102 LYS A N 1
ATOM 785 C CA . LYS A 1 102 ? -0.338 7.122 -0.089 1.00 49.19 102 LYS A CA 1
ATOM 786 C C . LYS A 1 102 ? -1.386 8.013 0.564 1.00 49.19 102 LYS A C 1
ATOM 788 O O . LYS A 1 102 ? -2.550 7.623 0.669 1.00 49.19 102 LYS A O 1
ATOM 793 N N . ARG A 1 103 ? -0.984 9.222 0.973 1.00 43.88 103 ARG A N 1
ATOM 794 C CA . ARG A 1 103 ? -1.943 10.300 1.253 1.00 43.88 103 ARG A CA 1
ATOM 795 C C . ARG A 1 103 ? -2.837 10.435 0.023 1.00 43.88 103 ARG A C 1
ATOM 797 O O . ARG A 1 103 ? -2.326 10.555 -1.087 1.00 43.88 103 ARG A O 1
ATOM 804 N N . ALA A 1 104 ? -4.151 10.446 0.220 1.00 45.66 104 ALA A N 1
ATOM 805 C CA . ALA A 1 104 ? -5.129 10.601 -0.859 1.00 45.66 104 ALA A CA 1
ATOM 806 C C . ALA A 1 104 ? -4.959 11.908 -1.672 1.00 45.66 104 ALA A C 1
ATOM 808 O O . ALA A 1 104 ? -5.602 12.068 -2.700 1.00 45.66 104 ALA A O 1
ATOM 809 N N . SER A 1 105 ? -4.097 12.829 -1.221 1.00 44.75 105 SER A N 1
ATOM 810 C CA . SER A 1 105 ? -3.905 14.172 -1.767 1.00 44.75 105 SER A CA 1
ATOM 811 C C . SER A 1 105 ? -2.693 14.351 -2.690 1.00 44.75 105 SER A C 1
ATOM 813 O O . SER A 1 105 ? -2.475 15.470 -3.139 1.00 44.75 105 SER A O 1
ATOM 815 N N . GLN A 1 106 ? -1.860 13.331 -2.928 1.00 53.88 106 GLN A N 1
ATOM 816 C CA . GLN A 1 106 ? -0.652 13.492 -3.752 1.00 53.88 106 GLN A CA 1
ATOM 817 C C . GLN A 1 106 ? -0.879 12.913 -5.152 1.00 53.88 106 GLN A C 1
ATOM 819 O O . GLN A 1 106 ? -1.212 11.731 -5.284 1.00 53.88 106 GLN A O 1
ATOM 824 N N . CYS A 1 107 ? -0.717 13.762 -6.173 1.00 70.88 107 CYS A N 1
ATOM 825 C CA . CYS A 1 107 ? -0.724 13.388 -7.588 1.00 70.88 107 CYS A CA 1
ATOM 826 C C . CYS A 1 107 ? 0.150 12.145 -7.799 1.00 70.88 107 CYS A C 1
ATOM 828 O O . CYS A 1 107 ? 1.266 12.050 -7.273 1.00 70.88 107 CYS A O 1
ATOM 830 N N . ALA A 1 108 ? -0.377 11.157 -8.522 1.00 72.50 108 ALA A N 1
ATOM 831 C CA . ALA A 1 108 ? 0.300 9.883 -8.686 1.00 72.50 108 ALA A CA 1
ATOM 832 C C . ALA A 1 108 ? 1.632 10.028 -9.419 1.00 72.50 108 ALA A C 1
ATOM 834 O O . ALA A 1 108 ? 2.617 9.398 -9.033 1.00 72.50 108 ALA A O 1
ATOM 835 N N . ILE A 1 109 ? 1.686 10.913 -10.408 1.00 78.62 109 ILE A N 1
ATOM 836 C CA . ILE A 1 109 ? 2.906 11.152 -11.169 1.00 78.62 109 ILE A CA 1
ATOM 837 C C . ILE A 1 109 ? 3.962 11.875 -10.328 1.00 78.62 109 ILE A C 1
ATOM 839 O O . ILE A 1 109 ? 5.110 11.445 -10.336 1.00 78.62 109 ILE A O 1
ATOM 843 N N . ASP A 1 110 ? 3.581 12.860 -9.514 1.00 77.38 110 ASP A N 1
ATOM 844 C CA . ASP A 1 110 ? 4.536 13.576 -8.652 1.00 77.38 110 ASP A CA 1
ATOM 845 C C . ASP A 1 110 ? 5.235 12.623 -7.668 1.00 77.38 110 ASP A C 1
ATOM 847 O O . ASP A 1 110 ? 6.429 12.739 -7.389 1.00 77.38 110 ASP A O 1
ATOM 851 N N . TRP A 1 111 ? 4.506 11.617 -7.172 1.00 78.88 111 TRP A N 1
ATOM 852 C CA . TRP A 1 111 ? 5.109 10.557 -6.364 1.00 78.88 111 TRP A CA 1
ATOM 853 C C . TRP A 1 111 ? 6.073 9.676 -7.176 1.00 78.88 111 TRP A C 1
ATOM 855 O O . TRP A 1 111 ? 7.084 9.219 -6.641 1.00 78.88 111 TRP A O 1
ATOM 865 N N . ILE A 1 112 ? 5.769 9.398 -8.451 1.00 82.62 112 ILE A N 1
ATOM 866 C CA . ILE A 1 112 ? 6.657 8.622 -9.332 1.00 82.62 112 ILE A CA 1
ATOM 867 C C . ILE A 1 112 ? 7.992 9.354 -9.499 1.00 82.62 112 ILE A C 1
ATOM 869 O O . ILE A 1 112 ? 9.032 8.704 -9.408 1.00 82.62 112 ILE A O 1
ATOM 873 N N . ASP A 1 113 ? 7.989 10.676 -9.663 1.00 83.81 113 ASP A N 1
ATOM 874 C CA . ASP A 1 113 ? 9.226 11.459 -9.772 1.00 83.81 113 ASP A CA 1
ATOM 875 C C . ASP A 1 113 ? 10.079 11.368 -8.512 1.00 83.81 113 ASP A C 1
ATOM 877 O O . ASP A 1 113 ? 11.258 11.019 -8.580 1.00 83.81 113 ASP A O 1
ATOM 881 N N . GLU A 1 114 ? 9.470 11.607 -7.349 1.00 82.19 114 GLU A N 1
ATOM 882 C CA . GLU A 1 114 ? 10.156 11.501 -6.061 1.00 82.19 114 GLU A CA 1
ATOM 883 C C . GLU A 1 114 ? 10.750 10.094 -5.866 1.00 82.19 114 GLU A C 1
ATOM 885 O O . GLU A 1 114 ? 11.871 9.928 -5.374 1.00 82.19 114 GLU A O 1
ATOM 890 N N . HIS A 1 115 ? 10.032 9.057 -6.303 1.00 82.25 115 HIS A N 1
ATOM 891 C CA . HIS A 1 115 ? 10.516 7.683 -6.237 1.00 82.25 115 HIS A CA 1
ATOM 892 C C . HIS A 1 115 ? 11.684 7.407 -7.201 1.00 82.25 115 HIS A C 1
ATOM 894 O O . HIS A 1 115 ? 12.604 6.663 -6.846 1.00 82.25 115 HIS A O 1
ATOM 900 N N . ILE A 1 116 ? 11.674 7.987 -8.405 1.00 86.62 116 ILE A N 1
ATOM 901 C CA . ILE A 1 116 ? 12.773 7.861 -9.376 1.00 86.62 116 ILE A CA 1
ATOM 902 C C . ILE A 1 116 ? 14.049 8.502 -8.825 1.00 86.62 116 ILE A C 1
ATOM 904 O O . ILE A 1 116 ? 15.122 7.892 -8.907 1.00 86.62 116 ILE A O 1
ATOM 908 N N . GLU A 1 117 ? 13.946 9.685 -8.218 1.00 85.06 117 GLU A N 1
ATOM 909 C CA . GLU A 1 117 ? 15.112 10.386 -7.670 1.00 85.06 117 GLU A CA 1
ATOM 910 C C . GLU A 1 117 ? 15.774 9.602 -6.535 1.00 85.06 117 GLU A C 1
ATOM 912 O O . GLU A 1 117 ? 16.997 9.425 -6.528 1.00 85.06 117 GLU A O 1
ATOM 917 N N . ASN A 1 118 ? 14.970 9.018 -5.647 1.00 81.31 118 ASN A N 1
ATOM 918 C CA . ASN A 1 118 ? 15.450 8.250 -4.498 1.00 81.31 118 ASN A CA 1
ATOM 919 C C . ASN A 1 118 ? 15.946 6.830 -4.845 1.00 81.31 118 ASN A C 1
ATOM 921 O O . ASN A 1 118 ? 16.496 6.128 -3.989 1.00 81.31 118 ASN A O 1
ATOM 925 N N . ARG A 1 119 ? 15.780 6.375 -6.093 1.00 79.56 119 ARG A N 1
ATOM 926 C CA . ARG A 1 119 ? 16.178 5.026 -6.519 1.00 79.56 119 ARG A CA 1
ATOM 927 C C . ARG A 1 119 ? 17.696 4.907 -6.680 1.00 79.56 119 ARG A C 1
ATOM 929 O O . ARG A 1 119 ? 18.342 5.740 -7.315 1.00 79.56 119 ARG A O 1
ATOM 936 N N . ARG A 1 120 ? 18.281 3.817 -6.173 1.00 87.56 120 ARG A N 1
ATOM 937 C CA . ARG A 1 120 ? 19.707 3.482 -6.359 1.00 87.56 120 ARG A CA 1
ATOM 938 C C . ARG A 1 120 ? 19.934 2.733 -7.677 1.00 87.56 120 ARG A C 1
ATOM 940 O O . ARG A 1 120 ? 20.244 1.548 -7.676 1.00 87.56 120 ARG A O 1
ATOM 947 N N . VAL A 1 121 ? 19.737 3.422 -8.797 1.00 88.25 121 VAL A N 1
ATOM 948 C CA . VAL A 1 121 ? 20.035 2.915 -10.150 1.00 88.25 121 VAL A CA 1
ATOM 949 C C . VAL A 1 121 ? 20.914 3.907 -10.903 1.00 88.25 121 VAL A C 1
ATOM 951 O O . VAL A 1 121 ? 20.977 5.081 -10.536 1.00 88.25 121 VAL A O 1
ATOM 954 N N . ALA A 1 122 ? 21.592 3.430 -11.948 1.00 88.81 122 ALA A N 1
ATOM 955 C CA . ALA A 1 122 ? 22.437 4.269 -12.786 1.00 88.81 122 ALA A CA 1
ATOM 956 C C . ALA A 1 122 ? 21.625 5.389 -13.461 1.00 88.81 122 ALA A C 1
ATOM 958 O O . ALA A 1 122 ? 20.456 5.209 -13.815 1.00 88.81 122 ALA A O 1
ATOM 959 N N . GLU A 1 123 ? 22.266 6.534 -13.683 1.00 91.88 123 GLU A N 1
ATOM 960 C CA . GLU A 1 123 ? 21.623 7.723 -14.253 1.00 91.88 123 GLU A CA 1
ATOM 961 C C . GLU A 1 123 ? 20.940 7.483 -15.616 1.00 91.88 123 GLU A C 1
ATOM 963 O O . GLU A 1 123 ? 19.828 7.977 -15.8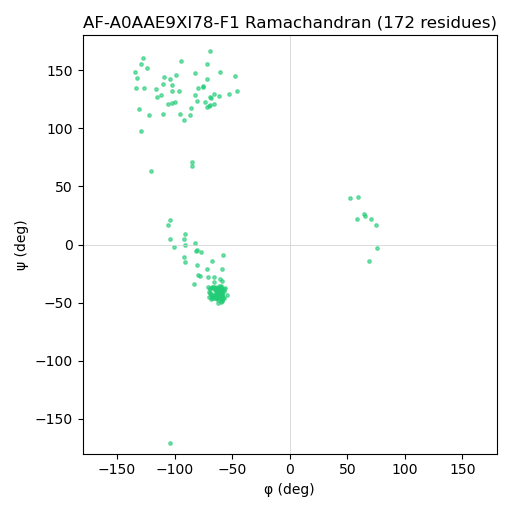14 1.00 91.88 123 GLU A O 1
ATOM 968 N N . PRO A 1 124 ? 21.489 6.666 -16.542 1.00 90.56 124 PRO A N 1
ATOM 969 C CA . PRO A 1 124 ? 20.789 6.328 -17.783 1.00 90.56 124 PRO A CA 1
ATOM 970 C C . PRO A 1 124 ? 19.446 5.621 -17.548 1.00 90.56 124 PRO A C 1
ATOM 972 O O . PRO A 1 124 ? 18.467 5.902 -18.239 1.00 90.56 124 PRO A O 1
ATOM 975 N N . THR A 1 125 ? 19.365 4.750 -16.538 1.00 85.31 125 THR A N 1
ATOM 976 C CA . THR A 1 125 ? 18.115 4.086 -16.143 1.00 85.31 125 THR A CA 1
ATOM 977 C C . THR A 1 125 ? 17.138 5.089 -15.537 1.00 85.31 125 THR A C 1
ATOM 979 O O . THR A 1 125 ? 15.959 5.076 -15.893 1.00 85.31 125 THR A O 1
ATOM 982 N N . LYS A 1 126 ? 17.610 6.010 -14.680 1.00 89.44 126 LYS A N 1
ATOM 983 C CA . LYS A 1 126 ? 16.761 7.097 -14.160 1.00 89.44 126 LYS A CA 1
ATOM 984 C C . LYS A 1 126 ? 16.204 7.952 -15.292 1.00 89.44 126 LYS A C 1
ATOM 986 O O . LYS A 1 126 ? 15.011 8.236 -15.307 1.00 89.44 126 LYS A O 1
ATOM 991 N N . LYS A 1 127 ? 17.026 8.287 -16.291 1.00 90.50 127 LYS A N 1
ATOM 992 C CA . LYS A 1 127 ? 16.600 9.034 -17.483 1.00 90.50 127 LYS A CA 1
ATOM 993 C C . LYS A 1 127 ? 15.465 8.324 -18.230 1.00 90.50 127 LYS A C 1
ATOM 995 O O . LYS A 1 127 ? 14.471 8.968 -18.553 1.00 90.50 127 LYS A O 1
ATOM 1000 N N . GLN A 1 128 ? 15.565 7.012 -18.453 1.00 88.31 128 GLN A N 1
ATOM 1001 C CA . GLN A 1 128 ? 14.486 6.226 -19.074 1.00 88.31 128 GLN A CA 1
ATOM 1002 C C . GLN A 1 128 ? 13.198 6.224 -18.233 1.00 88.31 128 GLN A C 1
ATOM 1004 O O . GLN A 1 128 ? 12.095 6.336 -18.776 1.00 88.31 128 GLN A O 1
ATOM 1009 N N . MET A 1 129 ? 13.322 6.149 -16.905 1.00 87.25 129 MET A N 1
ATOM 1010 C CA . MET A 1 129 ? 12.173 6.226 -15.998 1.00 87.25 129 MET A CA 1
ATOM 1011 C C . MET A 1 129 ? 11.500 7.600 -16.046 1.00 87.25 129 MET A C 1
ATOM 1013 O O . MET A 1 129 ? 10.282 7.662 -16.205 1.00 87.25 129 MET A O 1
ATOM 1017 N N . ARG A 1 130 ? 12.277 8.693 -16.006 1.00 90.69 130 ARG A N 1
ATOM 1018 C CA . ARG A 1 130 ? 11.760 10.068 -16.145 1.00 90.69 130 ARG A CA 1
ATOM 1019 C C . ARG A 1 130 ? 11.044 10.265 -17.479 1.00 90.69 130 ARG A C 1
ATOM 1021 O O . ARG A 1 130 ? 9.971 10.853 -17.516 1.00 90.69 130 ARG A O 1
ATOM 1028 N N . MET A 1 131 ? 11.592 9.723 -18.569 1.00 90.31 131 MET A N 1
ATOM 1029 C CA . MET A 1 131 ? 10.928 9.758 -19.878 1.00 90.31 131 MET A CA 1
ATOM 1030 C C . MET A 1 131 ? 9.578 9.035 -19.868 1.00 90.31 131 MET A C 1
ATOM 1032 O O . MET A 1 131 ? 8.636 9.492 -20.508 1.00 90.31 131 MET A O 1
ATOM 1036 N N . THR A 1 132 ? 9.471 7.915 -19.154 1.00 88.00 132 THR A N 1
ATOM 1037 C CA . THR A 1 132 ? 8.208 7.173 -19.035 1.00 88.00 132 THR A CA 1
ATOM 1038 C C . THR A 1 132 ? 7.186 7.962 -18.216 1.00 88.00 132 THR A C 1
ATOM 1040 O O . THR A 1 132 ? 6.048 8.104 -18.654 1.00 88.00 132 THR A O 1
ATOM 1043 N N . ALA A 1 133 ? 7.601 8.545 -17.087 1.00 88.88 133 ALA A N 1
ATOM 1044 C CA . ALA A 1 133 ? 6.752 9.417 -16.274 1.00 88.88 133 ALA A CA 1
ATOM 1045 C C . ALA A 1 133 ? 6.257 10.640 -17.069 1.00 88.88 133 ALA A C 1
ATOM 1047 O O . ALA A 1 133 ? 5.084 10.996 -17.003 1.00 88.88 133 ALA A O 1
ATOM 1048 N N . GLU A 1 134 ? 7.115 11.234 -17.901 1.00 89.06 134 GLU A N 1
ATOM 1049 C CA . GLU A 1 134 ? 6.737 12.347 -18.776 1.00 89.06 134 GLU A CA 1
ATOM 1050 C C . GLU A 1 134 ? 5.688 11.944 -19.824 1.00 89.06 134 GLU A C 1
ATOM 1052 O O . GLU A 1 134 ? 4.751 12.698 -20.089 1.00 89.06 134 GLU A O 1
ATOM 1057 N N . LYS A 1 135 ? 5.790 10.737 -20.394 1.00 88.81 135 LYS A N 1
ATOM 1058 C CA . LYS A 1 135 ? 4.763 10.205 -21.305 1.00 88.81 135 LYS A CA 1
ATOM 1059 C C . LYS A 1 135 ? 3.425 9.995 -20.594 1.00 88.81 135 LYS A C 1
ATOM 1061 O O . LYS A 1 135 ? 2.391 10.315 -21.172 1.00 88.81 135 LYS A O 1
ATOM 1066 N N . MET A 1 136 ? 3.443 9.532 -19.342 1.00 87.00 136 MET A N 1
ATOM 1067 C CA . MET A 1 136 ? 2.230 9.436 -18.520 1.00 87.00 136 MET A CA 1
ATOM 1068 C C . MET A 1 136 ? 1.600 10.821 -18.300 1.00 87.00 136 MET A C 1
ATOM 1070 O O . MET A 1 136 ? 0.411 10.984 -18.543 1.00 87.00 136 MET A O 1
ATOM 1074 N N . ARG A 1 137 ? 2.390 11.866 -17.995 1.00 85.81 137 ARG A N 1
ATOM 1075 C CA . ARG A 1 137 ? 1.857 13.244 -17.866 1.00 85.81 137 ARG A CA 1
ATOM 1076 C C . ARG A 1 137 ? 1.179 13.743 -19.134 1.00 85.81 137 ARG A C 1
ATOM 1078 O O . ARG A 1 137 ? 0.189 14.469 -19.066 1.00 85.81 137 ARG A O 1
ATOM 1085 N N . ARG A 1 138 ? 1.753 13.434 -20.298 1.00 85.81 138 ARG A N 1
ATOM 1086 C CA . ARG A 1 138 ? 1.175 13.829 -21.590 1.00 85.81 138 ARG A CA 1
ATOM 1087 C C . ARG A 1 138 ? -0.147 13.121 -21.830 1.00 85.81 138 ARG A C 1
ATOM 1089 O O . ARG A 1 138 ? -1.114 13.781 -22.198 1.00 85.81 138 ARG A O 1
ATOM 1096 N N . PHE A 1 139 ? -0.193 11.821 -21.567 1.00 86.62 139 PHE A N 1
ATOM 1097 C CA . PHE A 1 139 ? -1.415 11.038 -21.659 1.00 86.62 139 PHE A CA 1
ATOM 1098 C C . PHE A 1 139 ? -2.524 11.589 -20.746 1.00 86.62 139 PHE A C 1
ATOM 1100 O O . PHE A 1 139 ? -3.640 11.820 -21.214 1.00 86.62 139 PHE A O 1
ATOM 1107 N N . ASP A 1 140 ? -2.204 11.918 -19.494 1.00 82.38 140 ASP A N 1
ATOM 1108 C CA . ASP A 1 140 ? -3.154 12.502 -18.537 1.00 82.38 140 ASP A CA 1
ATOM 1109 C C . ASP A 1 140 ? -3.699 13.856 -19.002 1.00 82.38 140 ASP A C 1
ATOM 1111 O O . ASP A 1 140 ? -4.902 14.118 -18.903 1.00 82.38 140 ASP A O 1
ATOM 1115 N N . LYS A 1 141 ? -2.835 14.705 -19.578 1.00 79.56 141 LYS A N 1
ATOM 1116 C CA . LYS A 1 141 ? -3.245 15.982 -20.184 1.00 79.56 141 LYS A CA 1
ATOM 1117 C C . LYS A 1 141 ? -4.229 15.784 -21.337 1.00 79.56 141 LYS A C 1
ATOM 1119 O O . LYS A 1 141 ? -5.175 16.558 -21.441 1.00 79.56 141 LYS A O 1
ATOM 1124 N N . VAL A 1 142 ? -4.028 14.769 -22.182 1.00 80.81 142 VAL A N 1
ATOM 1125 C CA . VAL A 1 142 ? -4.947 14.446 -23.291 1.00 80.81 142 VAL A CA 1
ATOM 1126 C C . VAL A 1 142 ? -6.275 13.897 -22.766 1.00 80.81 142 VAL A C 1
ATOM 1128 O O . VAL A 1 142 ? -7.336 14.217 -23.297 1.00 80.81 142 VAL A O 1
ATOM 1131 N N . ARG A 1 143 ? -6.230 13.088 -21.706 1.00 73.56 143 ARG A N 1
ATOM 1132 C CA . ARG A 1 143 ? -7.405 12.433 -21.120 1.00 73.56 143 ARG A CA 1
ATOM 1133 C C . ARG A 1 143 ? -8.219 13.342 -20.188 1.00 73.56 143 ARG A C 1
ATOM 1135 O O . ARG A 1 143 ? -9.369 13.025 -19.893 1.00 73.56 143 ARG A O 1
ATOM 1142 N N . GLY A 1 144 ? -7.647 14.450 -19.714 1.00 62.34 144 GLY A N 1
ATOM 1143 C CA . GLY A 1 144 ? -8.318 15.404 -18.826 1.00 62.34 144 GLY A CA 1
ATOM 1144 C C . GLY A 1 144 ? -8.550 14.885 -17.401 1.00 62.34 144 GLY A C 1
ATOM 1145 O O . GLY A 1 144 ? -9.433 15.390 -16.709 1.00 62.34 144 GLY A O 1
ATOM 1146 N N . SER A 1 145 ? -7.789 13.880 -16.951 1.00 60.09 145 SER A N 1
ATOM 1147 C CA . SER A 1 145 ? -7.863 13.349 -15.582 1.00 60.09 145 SER A CA 1
ATOM 1148 C C . SER A 1 145 ? -6.584 13.691 -14.828 1.00 60.09 145 SER A C 1
ATOM 1150 O O . SER A 1 145 ? -5.492 13.468 -15.334 1.00 60.09 145 SER A O 1
ATOM 1152 N N . VAL A 1 146 ? -6.718 14.279 -13.638 1.00 55.41 146 VAL A N 1
ATOM 1153 C CA . VAL A 1 146 ? -5.579 14.564 -12.760 1.00 55.41 146 VAL A CA 1
ATOM 1154 C C . VAL A 1 146 ? -5.420 13.366 -11.836 1.00 55.41 146 VAL A C 1
ATOM 1156 O O . VAL A 1 146 ? -6.259 13.108 -10.968 1.00 55.41 146 VAL A O 1
ATOM 1159 N N . ASP A 1 147 ? -4.381 12.585 -12.100 1.00 62.41 147 ASP A N 1
ATOM 1160 C CA . ASP A 1 147 ? -4.294 11.205 -11.661 1.00 62.41 147 ASP A CA 1
ATOM 1161 C C . ASP A 1 147 ? -4.070 11.037 -10.160 1.00 62.41 147 ASP A C 1
ATOM 1163 O O . ASP A 1 147 ? -3.043 11.396 -9.576 1.00 62.41 147 ASP A O 1
ATOM 1167 N N . THR A 1 148 ? -5.048 10.386 -9.540 1.00 65.81 148 THR A N 1
ATOM 1168 C CA . THR A 1 148 ? -4.879 9.718 -8.254 1.00 65.81 148 THR A CA 1
ATOM 1169 C C . THR A 1 148 ? -4.558 8.248 -8.501 1.00 65.81 148 THR A C 1
ATOM 1171 O O . THR A 1 148 ? -4.923 7.674 -9.524 1.00 65.81 148 THR A O 1
ATOM 1174 N N . TRP A 1 149 ? -3.938 7.583 -7.529 1.00 67.56 149 TRP A N 1
ATOM 1175 C CA . TRP A 1 149 ? -3.600 6.159 -7.639 1.00 67.56 149 TRP A CA 1
ATOM 1176 C C . TRP A 1 149 ? -4.795 5.230 -7.872 1.00 67.56 149 TRP A C 1
ATOM 1178 O O . TRP A 1 149 ? -4.598 4.118 -8.348 1.00 67.56 149 TRP A O 1
ATOM 1188 N N . MET A 1 150 ? -6.019 5.661 -7.548 1.00 63.00 150 MET A N 1
ATOM 1189 C CA . MET A 1 150 ? -7.226 4.878 -7.837 1.00 63.00 150 MET A CA 1
ATOM 1190 C C . MET A 1 150 ? -7.572 4.860 -9.330 1.00 63.00 150 MET A C 1
ATOM 1192 O O . MET A 1 150 ? -8.267 3.950 -9.769 1.00 63.00 150 MET A O 1
ATOM 1196 N N . ASN A 1 151 ? -7.078 5.837 -10.094 1.00 68.94 151 ASN A N 1
ATOM 1197 C CA . ASN A 1 151 ? -7.361 5.986 -11.519 1.00 68.94 151 ASN A CA 1
ATOM 1198 C C . ASN A 1 151 ? -6.338 5.257 -12.403 1.00 68.94 151 ASN A C 1
ATOM 1200 O O . ASN A 1 151 ? -6.627 5.027 -13.573 1.00 68.94 151 ASN A O 1
ATOM 1204 N N . ILE A 1 152 ? -5.184 4.853 -11.853 1.00 73.94 152 ILE A N 1
ATOM 1205 C CA . ILE A 1 152 ? -4.172 4.033 -12.539 1.00 73.94 152 ILE A CA 1
ATOM 1206 C C . ILE A 1 152 ? -4.552 2.551 -12.393 1.00 73.94 152 ILE A C 1
ATOM 1208 O O . ILE A 1 152 ? -3.946 1.790 -11.635 1.00 73.94 152 ILE A O 1
ATOM 1212 N N . ASP A 1 153 ? -5.617 2.154 -13.084 1.00 69.19 153 ASP A N 1
ATOM 1213 C CA . ASP A 1 153 ? -6.127 0.785 -13.135 1.00 69.19 153 ASP A CA 1
ATOM 1214 C C . ASP A 1 153 ? -5.771 0.082 -14.463 1.00 69.19 153 ASP A C 1
ATOM 1216 O O . ASP A 1 153 ? -4.994 0.577 -15.282 1.00 69.19 153 ASP A O 1
ATOM 1220 N N . TYR A 1 154 ? -6.340 -1.102 -14.697 1.00 69.25 154 TYR A N 1
ATOM 1221 C CA . TYR A 1 154 ? -6.131 -1.831 -15.951 1.00 69.25 154 TYR A CA 1
ATOM 1222 C C . TYR A 1 154 ? -6.586 -1.036 -17.189 1.00 69.25 154 TYR A C 1
ATOM 1224 O O . TYR A 1 154 ? -5.930 -1.091 -18.227 1.00 69.25 154 TYR A O 1
ATOM 1232 N N . ARG A 1 155 ? -7.676 -0.264 -17.088 1.00 75.31 155 ARG A N 1
ATOM 1233 C CA . ARG A 1 155 ? -8.195 0.538 -18.208 1.00 75.31 155 ARG A CA 1
ATOM 1234 C C . ARG A 1 155 ? -7.284 1.717 -18.505 1.00 75.31 155 ARG A C 1
ATOM 1236 O O . ARG A 1 155 ? -7.108 2.078 -19.663 1.00 75.31 155 ARG A O 1
ATOM 1243 N N . TYR A 1 156 ? -6.699 2.313 -17.468 1.00 83.00 156 TYR A N 1
ATOM 1244 C CA . TYR A 1 156 ? -5.644 3.304 -17.633 1.00 83.00 156 TYR A CA 1
ATOM 1245 C C . TYR A 1 156 ? -4.451 2.727 -18.379 1.00 83.00 156 TYR A C 1
ATOM 1247 O O . TYR A 1 156 ? -4.002 3.333 -19.346 1.00 83.00 156 TYR A O 1
ATOM 1255 N N . TYR A 1 157 ? -3.977 1.551 -17.969 1.00 82.00 157 TYR A N 1
ATOM 1256 C CA . TYR A 1 157 ? -2.850 0.898 -18.625 1.00 82.00 157 TYR A CA 1
ATOM 1257 C C . TYR A 1 157 ? -3.125 0.624 -20.110 1.00 82.00 157 TYR A C 1
ATOM 1259 O O . TYR A 1 157 ? -2.307 0.981 -20.952 1.00 82.00 157 TYR A O 1
ATOM 1267 N N . ASP A 1 158 ? -4.285 0.057 -20.442 1.00 82.62 158 ASP A N 1
ATOM 1268 C CA . ASP A 1 158 ? -4.661 -0.268 -21.824 1.00 82.62 158 ASP A CA 1
ATOM 1269 C C . ASP A 1 158 ? -4.765 0.983 -22.720 1.00 82.62 158 ASP A C 1
ATOM 1271 O O . ASP A 1 158 ? -4.211 1.046 -23.824 1.00 82.62 158 ASP A O 1
ATOM 1275 N N . ALA A 1 159 ? -5.390 2.042 -22.200 1.00 83.56 159 ALA A N 1
ATOM 1276 C CA . ALA A 1 159 ? -5.491 3.320 -22.895 1.00 83.56 159 ALA A CA 1
ATOM 1277 C C . ALA A 1 159 ? -4.124 4.017 -23.037 1.00 83.56 159 ALA A C 1
ATOM 1279 O O . ALA A 1 159 ? -3.840 4.610 -24.078 1.00 83.56 159 ALA A O 1
ATOM 1280 N N . PHE A 1 160 ? -3.253 3.904 -22.031 1.00 87.25 160 PHE A N 1
ATOM 1281 C CA . PHE A 1 160 ? -1.893 4.431 -22.090 1.00 87.25 160 PHE A CA 1
ATOM 1282 C C . PHE A 1 160 ? -1.040 3.684 -23.121 1.00 87.25 160 PHE A C 1
ATOM 1284 O O . PHE A 1 160 ? -0.350 4.317 -23.915 1.00 87.25 160 PHE A O 1
ATOM 1291 N N . VAL A 1 161 ? -1.115 2.351 -23.182 1.00 88.12 161 VAL A N 1
ATOM 1292 C CA . VAL A 1 161 ? -0.425 1.554 -24.213 1.00 88.12 161 VAL A CA 1
ATOM 1293 C C . VAL A 1 161 ? -0.903 1.945 -25.612 1.00 88.12 161 VAL A C 1
ATOM 1295 O O . VAL A 1 161 ? -0.077 2.163 -26.499 1.00 88.12 161 VAL A O 1
ATOM 1298 N N . SER A 1 162 ? -2.214 2.111 -25.793 1.00 86.56 162 SER A N 1
ATOM 1299 C CA . SER A 1 162 ? -2.797 2.571 -27.060 1.00 86.56 162 SER A CA 1
ATOM 1300 C C . SER A 1 162 ? -2.280 3.957 -27.460 1.00 86.56 162 SER A C 1
ATOM 1302 O O . SER A 1 162 ? -1.888 4.168 -28.608 1.00 86.56 162 SER A O 1
ATOM 1304 N N . PHE A 1 163 ? -2.200 4.887 -26.505 1.00 89.31 163 PHE A N 1
ATOM 1305 C CA . PHE A 1 163 ? -1.609 6.212 -26.706 1.00 89.31 163 PHE A CA 1
ATOM 1306 C C . PHE A 1 163 ? -0.131 6.131 -27.116 1.00 89.31 163 PHE A C 1
ATOM 1308 O O . PHE A 1 163 ? 0.286 6.774 -28.079 1.00 89.31 163 PHE A O 1
ATOM 1315 N N . LEU A 1 164 ? 0.662 5.290 -26.445 1.00 88.00 164 LEU A N 1
ATOM 1316 C CA . LEU A 1 164 ? 2.074 5.096 -26.780 1.00 88.00 164 LEU A CA 1
ATOM 1317 C C . LEU A 1 164 ? 2.270 4.530 -28.191 1.00 88.00 164 LEU A C 1
ATOM 1319 O O . LEU A 1 164 ? 3.198 4.947 -28.888 1.00 88.00 164 LEU A O 1
ATOM 1323 N N . MET A 1 165 ? 1.410 3.603 -28.619 1.00 85.94 165 MET A N 1
ATOM 1324 C CA . MET A 1 165 ? 1.423 3.048 -29.977 1.00 85.94 165 MET A CA 1
ATOM 1325 C C . MET A 1 165 ? 1.090 4.107 -31.035 1.00 85.94 165 MET A C 1
ATOM 1327 O O . MET A 1 165 ? 1.710 4.131 -32.096 1.00 85.94 165 MET A O 1
ATOM 1331 N N . GLN A 1 166 ? 0.170 5.026 -30.738 1.00 83.94 166 GLN A N 1
ATOM 1332 C CA . GLN A 1 166 ? -0.157 6.143 -31.630 1.00 83.94 166 GLN A CA 1
ATOM 1333 C C . GLN A 1 166 ? 0.983 7.169 -31.718 1.00 83.94 166 GLN A C 1
ATOM 1335 O O . GLN A 1 166 ? 1.325 7.613 -32.814 1.00 83.94 166 GLN A O 1
ATOM 1340 N N . GLU A 1 167 ? 1.632 7.506 -30.598 1.00 75.06 167 GLU A N 1
ATOM 1341 C CA . GLU A 1 167 ? 2.795 8.408 -30.601 1.00 75.06 167 GLU A CA 1
ATOM 1342 C C . GLU A 1 167 ? 3.999 7.814 -31.354 1.00 75.06 167 GLU A C 1
ATOM 1344 O O . GLU A 1 167 ? 4.720 8.538 -32.044 1.00 75.06 167 GLU A O 1
ATOM 1349 N N . THR A 1 168 ? 4.219 6.498 -31.247 1.00 61.16 168 THR A N 1
ATOM 1350 C CA . THR A 1 168 ? 5.315 5.808 -31.955 1.00 61.16 168 THR A CA 1
ATOM 1351 C C . THR A 1 168 ? 5.015 5.553 -33.433 1.00 61.16 168 THR A C 1
ATOM 1353 O O . THR A 1 168 ? 5.939 5.551 -34.244 1.00 61.16 168 THR A O 1
ATOM 1356 N N . GLY A 1 169 ? 3.742 5.422 -33.819 1.00 50.25 169 GLY A N 1
ATOM 1357 C CA . GLY A 1 169 ? 3.324 5.351 -35.224 1.00 50.25 169 GLY A CA 1
ATOM 1358 C C . GLY A 1 169 ? 3.576 6.646 -36.007 1.00 50.25 169 GLY A C 1
ATOM 1359 O O . GLY A 1 169 ? 3.927 6.593 -37.182 1.00 50.25 169 GLY A O 1
ATOM 1360 N N . ASN A 1 170 ? 3.496 7.807 -35.349 1.00 49.41 170 ASN A N 1
ATOM 1361 C CA . ASN A 1 170 ? 3.773 9.111 -35.966 1.00 49.41 170 ASN A CA 1
ATOM 1362 C C . ASN A 1 170 ? 5.272 9.456 -36.071 1.00 49.41 170 ASN A C 1
ATOM 1364 O O . ASN A 1 170 ? 5.616 10.480 -36.653 1.00 49.41 170 ASN A O 1
ATOM 1368 N N . SER A 1 171 ? 6.180 8.636 -35.524 1.00 44.16 171 SER A N 1
ATOM 1369 C CA . SER A 1 171 ? 7.633 8.893 -35.577 1.00 44.16 171 SER A CA 1
ATOM 1370 C C . SER A 1 171 ? 8.341 8.266 -36.789 1.00 44.16 171 SER A C 1
ATOM 1372 O O . SER A 1 171 ? 9.546 8.443 -36.931 1.00 44.16 171 SER A O 1
ATOM 1374 N N . PHE A 1 172 ? 7.613 7.558 -37.663 1.00 38.97 172 PHE A N 1
ATOM 1375 C CA . PHE A 1 172 ? 8.138 6.920 -38.885 1.00 38.97 172 PHE A CA 1
ATOM 1376 C C . PHE A 1 172 ? 7.758 7.651 -40.188 1.00 38.97 172 PHE A C 1
ATOM 1378 O O . PHE A 1 172 ? 7.875 7.087 -41.273 1.00 38.97 172 PHE A O 1
ATOM 1385 N N . GLN A 1 173 ? 7.321 8.909 -40.100 1.00 36.97 173 GLN A N 1
ATOM 1386 C CA . GLN A 1 173 ? 7.120 9.785 -41.258 1.00 36.97 173 GLN A CA 1
ATOM 1387 C C . GLN A 1 173 ? 7.982 11.048 -41.156 1.00 36.97 173 GLN A C 1
ATOM 1389 O O . GLN A 1 173 ? 7.427 12.137 -41.070 1.00 36.97 173 GLN A O 1
ATOM 1394 N N . ILE A 1 174 ? 9.313 10.912 -41.152 1.00 35.44 174 ILE A N 1
ATOM 1395 C CA . ILE A 1 174 ? 10.264 11.915 -41.679 1.00 35.44 174 ILE A CA 1
ATOM 1396 C C . ILE A 1 174 ? 11.471 11.161 -42.237 1.00 35.44 174 ILE A C 1
ATOM 1398 O O . ILE A 1 174 ? 12.019 10.323 -41.486 1.00 35.44 174 ILE A O 1
#

Foldseek 3Di:
DWQWDFFWFQDPNDTDTDIDIDALPDDDPPLQDDPNAGACDHDVVVSHHHDPCRVLRRVLSVQLRVVLRVLRVVCVVVNDHPVVSVVCSLPPPSSCVSSVPDDQPDQPLVVQLVVLVPDPDDPVVSVVSVVVSVLLVVLCVVVVDRDDPVPCDPVVVVSSVVVVVVVVVVVPPD

Radius of gyration: 20.93 Å; Cα contacts (8 Å, |Δi|>4): 183; chains: 1; bounding box: 45×47×68 Å

Organism: Porphyromonas gingivalis (NCBI:txid837)